Protein AF-A0A9E3U2Z9-F1 (afdb_monomer_lite)

Structure (mmCIF, N/CA/C/O backbone):
data_AF-A0A9E3U2Z9-F1
#
_entry.id   AF-A0A9E3U2Z9-F1
#
loop_
_atom_site.group_PDB
_atom_site.id
_atom_site.type_symbol
_atom_site.label_atom_id
_atom_site.label_alt_id
_atom_site.label_comp_id
_atom_site.label_asym_id
_atom_site.label_entity_id
_atom_site.label_seq_id
_atom_site.pdbx_PDB_ins_code
_atom_site.Cartn_x
_atom_site.Cartn_y
_atom_site.Cartn_z
_atom_site.occupancy
_atom_site.B_iso_or_equiv
_atom_site.auth_seq_id
_atom_site.auth_comp_id
_atom_site.auth_asym_id
_atom_site.auth_atom_id
_atom_site.pdbx_PDB_model_num
ATOM 1 N N . MET A 1 1 ? -38.774 64.100 8.178 1.00 38.41 1 MET A N 1
ATOM 2 C CA . MET A 1 1 ? -39.016 63.259 9.369 1.00 38.41 1 MET A CA 1
ATOM 3 C C . MET A 1 1 ? -38.523 61.863 9.041 1.00 38.41 1 MET A C 1
ATOM 5 O O . MET A 1 1 ? -38.818 61.377 7.957 1.00 38.41 1 MET A O 1
ATOM 9 N N . ASN A 1 2 ? -37.652 61.332 9.895 1.00 35.56 2 ASN A N 1
ATOM 10 C CA . ASN A 1 2 ? -36.709 60.256 9.591 1.00 35.56 2 ASN A CA 1
ATOM 11 C C . ASN A 1 2 ? -37.391 58.888 9.448 1.00 35.56 2 ASN A C 1
ATOM 13 O O . ASN A 1 2 ? -38.265 58.546 10.237 1.00 35.56 2 ASN A O 1
ATOM 17 N N . ILE A 1 3 ? -36.946 58.102 8.464 1.00 48.34 3 ILE A N 1
ATOM 18 C CA . ILE A 1 3 ? -37.301 56.688 8.312 1.00 48.34 3 ILE A CA 1
ATOM 19 C C . ILE A 1 3 ? -36.333 55.873 9.177 1.00 48.34 3 ILE A C 1
ATOM 21 O O . ILE A 1 3 ? -35.156 55.747 8.842 1.00 48.34 3 ILE A O 1
ATOM 25 N N . GLU A 1 4 ? -36.816 55.346 10.301 1.00 53.72 4 GLU A N 1
ATOM 26 C CA . GLU A 1 4 ? -36.076 54.386 11.124 1.00 53.72 4 GLU A CA 1
ATOM 27 C C . GLU A 1 4 ? -36.199 52.985 10.513 1.00 53.72 4 GLU A C 1
ATOM 29 O O . GLU A 1 4 ? -37.289 52.444 10.326 1.00 53.72 4 GLU A O 1
ATOM 34 N N . SER A 1 5 ? -35.057 52.399 10.162 1.00 52.06 5 SER A N 1
ATOM 35 C CA . SER A 1 5 ? -34.974 51.032 9.658 1.00 52.06 5 SER A CA 1
ATOM 36 C C . SER A 1 5 ? -35.019 50.050 10.833 1.00 52.06 5 SER A C 1
ATOM 38 O O . SER A 1 5 ? -34.096 49.977 11.642 1.00 52.06 5 SER A O 1
ATOM 40 N N . GLN A 1 6 ? -36.101 49.274 10.937 1.00 61.38 6 GLN A N 1
ATOM 41 C CA . GLN A 1 6 ? -36.229 48.188 11.913 1.00 61.38 6 GLN A CA 1
ATOM 42 C C . GLN A 1 6 ? -35.308 47.025 11.525 1.00 61.38 6 GLN A C 1
ATOM 44 O O . GLN A 1 6 ? -35.708 46.062 10.870 1.00 61.38 6 GLN A O 1
ATOM 49 N N . GLN A 1 7 ? -34.040 47.124 11.912 1.00 58.03 7 GLN A N 1
ATOM 50 C CA . GLN A 1 7 ? -33.040 46.098 11.663 1.00 58.03 7 GLN A CA 1
ATOM 51 C C . GLN A 1 7 ? -33.274 44.922 12.623 1.00 58.03 7 GLN A C 1
ATOM 53 O O . GLN A 1 7 ? -33.022 45.018 13.826 1.00 58.03 7 GLN A O 1
ATOM 58 N N . ALA A 1 8 ? -33.778 43.798 12.102 1.00 64.81 8 ALA A N 1
ATOM 59 C CA . ALA A 1 8 ? -33.937 42.564 12.868 1.00 64.81 8 ALA A CA 1
ATOM 60 C C . ALA A 1 8 ? -32.592 42.173 13.506 1.00 64.81 8 ALA A C 1
ATOM 62 O O . ALA A 1 8 ? -31.635 41.804 12.822 1.00 64.81 8 ALA A O 1
ATOM 63 N N . SER A 1 9 ? -32.488 42.312 14.830 1.00 74.31 9 SER A N 1
ATOM 64 C CA . SER A 1 9 ? -31.212 42.119 15.513 1.00 74.31 9 SER A CA 1
ATOM 65 C C . SER A 1 9 ? -30.887 40.631 15.664 1.00 74.31 9 SER A C 1
ATOM 67 O O . SER A 1 9 ? -31.756 39.805 15.952 1.00 74.31 9 SER A O 1
ATOM 69 N N . ARG A 1 10 ? -29.596 40.285 15.567 1.00 72.31 10 ARG A N 1
ATOM 70 C CA . ARG A 1 10 ? -29.067 38.930 15.837 1.00 72.31 10 ARG A CA 1
ATOM 71 C C . ARG A 1 10 ? -29.553 38.367 17.179 1.00 72.31 10 ARG A C 1
ATOM 73 O O . ARG A 1 10 ? -29.747 37.166 17.320 1.00 72.31 10 ARG A O 1
ATOM 80 N N . ARG A 1 11 ? -29.777 39.241 18.166 1.00 69.62 11 ARG A N 1
ATOM 81 C CA . ARG A 1 11 ? -30.279 38.884 19.498 1.00 69.62 11 ARG A CA 1
ATOM 82 C C . ARG A 1 11 ? -31.742 38.433 19.468 1.00 69.62 11 ARG A C 1
ATOM 84 O O . ARG A 1 11 ? -32.105 37.541 20.226 1.00 69.62 11 ARG A O 1
ATOM 91 N N . GLN A 1 12 ? -32.558 39.018 18.595 1.00 71.75 12 GLN A N 1
ATOM 92 C CA . GLN A 1 12 ? -33.942 38.597 18.383 1.00 71.75 12 GLN A CA 1
ATOM 93 C C . GLN A 1 12 ? -33.990 37.203 17.751 1.00 71.75 12 GLN A C 1
ATOM 95 O O . GLN A 1 12 ? -34.689 36.334 18.255 1.00 71.75 12 GLN A O 1
ATOM 100 N N . PHE A 1 13 ? -33.158 36.966 16.731 1.00 73.69 13 PHE A N 1
ATOM 101 C CA . PHE A 1 13 ? -33.021 35.652 16.101 1.00 73.69 13 PHE A CA 1
ATOM 102 C C . PHE A 1 13 ? -32.572 34.578 17.100 1.00 73.69 13 PHE A C 1
ATOM 104 O O . PHE A 1 13 ? -33.196 33.527 17.188 1.00 73.69 13 PHE A O 1
ATOM 111 N N . LEU A 1 14 ? -31.543 34.857 17.911 1.00 74.62 14 LEU A N 1
ATOM 112 C CA . LEU A 1 14 ? -31.084 33.921 18.942 1.00 74.62 14 LEU A CA 1
ATOM 113 C C . LEU A 1 14 ? -32.186 33.589 19.956 1.00 74.62 14 LEU A C 1
ATOM 115 O O . LEU A 1 14 ? -32.367 32.417 20.265 1.00 74.62 14 LEU A O 1
ATOM 119 N N . LYS A 1 15 ? -32.957 34.586 20.416 1.00 68.00 15 LYS A N 1
ATOM 120 C CA . LYS A 1 15 ? -34.090 34.361 21.330 1.00 68.00 15 LYS A CA 1
ATOM 121 C C . LYS A 1 15 ? -35.157 33.454 20.710 1.00 68.00 15 LYS A C 1
ATOM 123 O O . LYS A 1 15 ? -35.595 32.510 21.364 1.00 68.00 15 LYS A O 1
ATOM 128 N N . THR A 1 16 ? -35.536 33.708 19.458 1.00 66.81 16 THR A N 1
ATOM 129 C CA . THR A 1 16 ? -36.531 32.902 18.735 1.00 66.81 16 THR A CA 1
ATOM 130 C C . THR A 1 16 ? -36.044 31.471 18.482 1.00 66.81 16 THR A C 1
ATOM 132 O O . THR A 1 16 ? -36.805 30.522 18.664 1.00 66.81 16 THR A O 1
ATOM 135 N N . SER A 1 17 ? -34.767 31.287 18.135 1.00 61.19 17 SER A N 1
ATOM 136 C CA . SER A 1 17 ? -34.183 29.957 17.917 1.00 61.19 17 SER A CA 1
ATOM 137 C C . SER A 1 17 ? -34.068 29.146 19.213 1.00 61.19 17 SER A C 1
ATOM 139 O O . SER A 1 17 ? -34.291 27.938 19.199 1.00 61.19 17 SER A O 1
ATOM 141 N N . THR A 1 18 ? -33.787 29.788 20.354 1.00 59.28 18 THR A N 1
ATOM 142 C CA . THR A 1 18 ? -33.706 29.093 21.653 1.00 59.28 18 THR A CA 1
ATOM 143 C C . THR A 1 18 ? -35.057 28.611 22.178 1.00 59.28 18 THR A C 1
ATOM 145 O O . THR A 1 18 ? -35.114 27.572 22.830 1.00 59.28 18 THR A O 1
ATOM 148 N N . SER A 1 19 ? -36.158 29.306 21.874 1.00 57.47 19 SER A N 1
ATOM 149 C CA . SER A 1 19 ? -37.495 28.906 22.338 1.00 57.47 19 SER A CA 1
ATOM 150 C C . SER A 1 19 ? -38.041 27.651 21.647 1.00 57.47 19 SER A C 1
ATOM 152 O O . SER A 1 19 ? -38.870 26.960 22.231 1.00 57.47 19 SER A O 1
ATOM 154 N N . LEU A 1 20 ? -37.553 27.308 20.447 1.00 54.75 20 LEU A N 1
ATOM 155 C CA . LEU A 1 20 ? -37.957 26.080 19.747 1.00 54.75 20 LEU A CA 1
ATOM 156 C C . LEU A 1 20 ? -37.237 24.823 20.269 1.00 54.75 20 LEU A C 1
ATOM 158 O O . LEU A 1 20 ? -37.738 23.716 20.101 1.00 54.75 20 LEU A O 1
ATOM 162 N N . ALA A 1 21 ? -36.079 24.983 20.917 1.00 53.59 21 ALA A N 1
ATOM 163 C CA . ALA A 1 21 ? -35.277 23.864 21.410 1.00 53.59 21 ALA A CA 1
ATOM 164 C C . ALA A 1 21 ? -35.821 23.249 22.714 1.00 53.59 21 ALA A C 1
ATOM 166 O O . ALA A 1 21 ? -35.537 22.095 23.008 1.00 53.59 21 ALA A O 1
ATOM 167 N N . ALA A 1 22 ? -36.626 23.987 23.487 1.00 54.00 22 ALA A N 1
ATOM 168 C CA . ALA A 1 22 ? -37.128 23.520 24.783 1.00 54.00 22 ALA A CA 1
ATOM 169 C C . ALA A 1 22 ? -38.296 22.516 24.686 1.00 54.00 22 ALA A C 1
ATOM 171 O O . ALA A 1 22 ? -38.608 21.853 25.671 1.00 54.00 22 ALA A O 1
ATOM 172 N N . ALA A 1 23 ? -38.943 22.393 23.521 1.00 56.00 23 ALA A N 1
ATOM 173 C CA . ALA A 1 23 ? -40.099 21.511 23.321 1.00 56.00 23 ALA A CA 1
ATOM 174 C C . ALA A 1 23 ? -39.754 20.176 22.632 1.00 56.00 23 ALA A C 1
ATOM 176 O O . ALA A 1 23 ? -40.626 19.325 22.468 1.00 56.00 23 ALA A O 1
ATOM 177 N N . GLY A 1 24 ? -38.503 19.984 22.207 1.00 58.75 24 GLY A N 1
ATOM 178 C CA . GLY A 1 24 ? -38.090 18.835 21.411 1.00 58.75 24 GLY A CA 1
ATOM 179 C C . GLY A 1 24 ? -37.035 17.986 22.108 1.00 58.75 24 GLY A C 1
ATOM 180 O O . GLY A 1 24 ? -35.952 18.470 22.404 1.00 58.75 24 GLY A O 1
ATOM 181 N N . ALA A 1 25 ? -37.342 16.696 22.234 1.00 57.28 25 ALA A N 1
ATOM 182 C CA . ALA A 1 25 ? -36.399 15.592 22.407 1.00 57.28 25 ALA A CA 1
ATOM 183 C C . ALA A 1 25 ? -35.939 15.238 23.834 1.00 57.28 25 ALA A C 1
ATOM 185 O O . ALA A 1 25 ? -34.748 15.174 24.126 1.00 57.28 25 ALA A O 1
ATOM 186 N N . ALA A 1 26 ? -36.875 14.747 24.650 1.00 60.06 26 ALA A N 1
ATOM 187 C CA . ALA A 1 26 ? -36.586 13.538 25.426 1.00 60.06 26 ALA A CA 1
ATOM 188 C C . ALA A 1 26 ? -36.561 12.329 24.464 1.00 60.06 26 ALA A C 1
ATOM 190 O O . ALA A 1 26 ? -37.480 11.515 24.433 1.00 60.06 26 ALA A O 1
ATOM 191 N N . LEU A 1 27 ? -35.545 12.257 23.601 1.00 62.03 27 LEU A N 1
ATOM 192 C CA . LEU A 1 27 ? -35.277 11.068 22.796 1.00 62.03 27 LEU A CA 1
ATOM 193 C C . LEU A 1 27 ? -34.466 10.116 23.671 1.00 62.03 27 LEU A C 1
ATOM 195 O O . LEU A 1 27 ? -33.284 10.345 23.923 1.00 62.03 27 LEU A O 1
ATOM 199 N N . THR A 1 28 ? -35.100 9.049 24.150 1.00 64.12 28 THR A N 1
ATOM 200 C CA . THR A 1 28 ? -34.386 7.901 24.712 1.00 64.12 28 THR A CA 1
ATOM 201 C C . THR A 1 28 ? -33.598 7.247 23.582 1.00 64.12 28 THR A C 1
ATOM 203 O O . THR A 1 28 ? -34.129 6.428 22.832 1.00 64.12 28 THR A O 1
ATOM 206 N N . VAL A 1 29 ? -32.346 7.665 23.411 1.00 65.12 29 VAL A N 1
ATOM 207 C CA . VAL A 1 29 ? -31.417 7.039 22.471 1.00 65.12 29 VAL A CA 1
ATOM 208 C C . VAL A 1 29 ? -31.046 5.671 23.048 1.00 65.12 29 VAL A C 1
ATOM 210 O O . VAL A 1 29 ? -30.534 5.620 24.169 1.00 65.12 29 VAL A O 1
ATOM 213 N N . PRO A 1 30 ? -31.309 4.553 22.349 1.00 65.31 30 PRO A N 1
ATOM 214 C CA . PRO A 1 30 ? -30.864 3.247 22.813 1.00 65.31 30 PRO A CA 1
ATOM 215 C C . PRO A 1 30 ? -29.336 3.254 22.945 1.00 65.31 30 PRO A C 1
ATOM 217 O O . PRO A 1 30 ? -28.618 3.497 21.979 1.00 65.31 30 PRO A O 1
ATOM 220 N N . THR A 1 31 ? -28.831 2.988 24.150 1.00 65.69 31 THR A N 1
ATOM 221 C CA . THR A 1 31 ? -27.398 3.069 24.495 1.00 65.69 31 THR A CA 1
ATOM 222 C C . THR A 1 31 ? -26.570 1.891 23.976 1.00 65.69 31 THR A C 1
ATOM 224 O O . THR A 1 31 ? -25.360 1.864 24.167 1.00 65.69 31 THR A O 1
ATOM 227 N N . ASN A 1 32 ? -27.206 0.926 23.304 1.00 60.47 32 ASN A N 1
ATOM 228 C CA . ASN A 1 32 ? -26.588 -0.331 22.883 1.00 60.47 32 ASN A CA 1
ATOM 229 C C . ASN A 1 32 ? -26.708 -0.559 21.367 1.00 60.47 32 ASN A C 1
ATOM 231 O O . ASN A 1 32 ? -27.050 -1.652 20.923 1.00 60.47 32 ASN A O 1
ATOM 235 N N . VAL A 1 33 ? -26.407 0.460 20.559 1.00 58.53 33 VAL A N 1
ATOM 236 C CA . VAL A 1 33 ? -26.227 0.304 19.102 1.00 58.53 33 VAL A CA 1
ATOM 237 C C . VAL A 1 33 ? -24.771 -0.071 18.812 1.00 58.53 33 VAL A C 1
ATOM 239 O O . VAL A 1 33 ? -24.044 0.639 18.131 1.00 58.53 33 VAL A O 1
ATOM 242 N N . HIS A 1 34 ? -24.326 -1.204 19.350 1.00 58.47 34 HIS A N 1
ATOM 243 C CA . HIS A 1 34 ? -23.137 -1.881 18.835 1.00 58.47 34 HIS A CA 1
ATOM 244 C C . HIS A 1 34 ? -23.640 -2.955 17.874 1.00 58.47 34 HIS A C 1
ATOM 246 O O . HIS A 1 34 ? -23.680 -4.141 18.197 1.00 58.47 34 HIS A O 1
ATOM 252 N N . ALA A 1 35 ? -24.123 -2.520 16.705 1.00 59.62 35 ALA A N 1
ATOM 253 C CA . ALA A 1 35 ? -24.241 -3.433 15.575 1.00 59.62 35 ALA A CA 1
ATOM 254 C C . ALA A 1 35 ? -22.857 -4.059 15.348 1.00 59.62 35 ALA A C 1
ATOM 256 O O . ALA A 1 35 ? -21.852 -3.398 15.607 1.00 59.62 35 ALA A O 1
ATOM 257 N N . ALA A 1 36 ? -22.791 -5.312 14.898 1.00 64.75 36 ALA A N 1
ATOM 258 C CA . ALA A 1 36 ? -21.537 -5.913 14.455 1.00 64.75 36 ALA A CA 1
ATOM 259 C C . ALA A 1 36 ? -20.998 -5.083 13.276 1.00 64.75 36 ALA A C 1
ATOM 261 O O . ALA A 1 36 ? -21.374 -5.298 12.125 1.00 64.75 36 ALA A O 1
ATOM 262 N N . VAL A 1 37 ? -20.220 -4.048 13.586 1.00 70.81 37 VAL A N 1
ATOM 263 C CA . VAL A 1 37 ? -19.586 -3.175 12.609 1.00 70.81 37 VAL A CA 1
ATOM 264 C C . VAL A 1 37 ? -18.470 -3.995 11.986 1.00 70.81 37 VAL A C 1
ATOM 266 O O . VAL A 1 37 ? -17.668 -4.597 12.693 1.00 70.81 37 VAL A O 1
ATOM 269 N N . ASP A 1 38 ? -18.451 -4.060 10.657 1.00 80.56 38 ASP A N 1
ATOM 270 C CA . ASP A 1 38 ? -17.266 -4.513 9.940 1.00 80.56 38 ASP A CA 1
ATOM 271 C C . ASP A 1 38 ? -16.160 -3.493 10.210 1.00 80.56 38 ASP A C 1
ATOM 273 O O . ASP A 1 38 ? -16.138 -2.411 9.623 1.00 80.56 38 ASP A O 1
ATOM 277 N N . GLU A 1 39 ? -15.284 -3.814 11.157 1.00 88.38 39 GLU A N 1
ATOM 278 C CA . GLU A 1 39 ? -14.190 -2.935 11.561 1.00 88.38 39 GLU A CA 1
ATOM 279 C C . GLU A 1 39 ? -13.022 -2.967 10.545 1.00 88.38 39 GLU A C 1
ATOM 281 O O . GLU A 1 39 ? -11.990 -2.330 10.739 1.00 88.38 39 GLU A O 1
ATOM 286 N N . THR A 1 40 ? -13.171 -3.673 9.413 1.00 94.44 40 THR A N 1
ATOM 287 C CA . THR A 1 40 ? -12.131 -3.771 8.383 1.00 94.44 40 THR A CA 1
ATOM 288 C C . THR A 1 40 ? -11.741 -2.401 7.823 1.00 94.44 40 THR A C 1
ATOM 290 O O . THR A 1 40 ? -12.522 -1.722 7.149 1.00 94.44 40 THR A O 1
ATOM 293 N N . ILE A 1 41 ? -10.466 -2.045 7.981 1.00 95.88 41 ILE A N 1
ATOM 294 C CA . ILE A 1 41 ? -9.869 -0.868 7.350 1.00 95.88 41 ILE A CA 1
ATOM 295 C C . ILE A 1 41 ? -9.445 -1.247 5.930 1.00 95.88 41 ILE A C 1
ATOM 297 O O . ILE A 1 41 ? -8.480 -1.982 5.715 1.00 95.88 41 ILE A O 1
ATOM 301 N N . LYS A 1 42 ? -10.165 -0.734 4.933 1.00 97.12 42 LYS A N 1
ATOM 302 C CA . LYS A 1 42 ? -9.877 -0.985 3.514 1.00 97.12 42 LYS A CA 1
ATOM 303 C C . LYS A 1 42 ? -8.753 -0.072 3.030 1.00 97.12 42 LYS A C 1
ATOM 305 O O . LYS A 1 42 ? -8.913 1.144 2.971 1.00 97.12 42 LYS A O 1
ATOM 310 N N . VAL A 1 43 ? -7.632 -0.669 2.648 1.00 97.38 43 VAL A N 1
ATOM 311 C CA . VAL A 1 43 ? -6.439 0.020 2.147 1.00 97.38 43 VAL A CA 1
ATOM 312 C C . VAL A 1 43 ? -6.348 -0.163 0.633 1.00 97.38 43 VAL A C 1
ATOM 314 O O . VAL A 1 43 ? -6.480 -1.276 0.127 1.00 97.38 43 VAL A O 1
ATOM 317 N N . GLY A 1 44 ? -6.111 0.927 -0.095 1.00 97.88 44 GLY A N 1
ATOM 318 C CA . GLY A 1 44 ? -5.768 0.909 -1.517 1.00 97.88 44 GLY A CA 1
ATOM 319 C C . GLY A 1 44 ? -4.363 1.467 -1.736 1.00 97.88 44 GLY A C 1
ATOM 320 O O . GLY A 1 44 ? -3.980 2.431 -1.074 1.00 97.88 44 GLY A O 1
ATOM 321 N N . LEU A 1 45 ? -3.600 0.876 -2.657 1.00 98.38 45 LEU A N 1
ATOM 322 C CA . LEU A 1 45 ? -2.240 1.307 -2.995 1.00 98.38 45 LEU A CA 1
ATOM 323 C C . LEU A 1 45 ? -2.161 1.799 -4.448 1.00 98.38 45 LEU A C 1
ATOM 325 O O . LEU A 1 45 ? -2.463 1.051 -5.372 1.00 98.38 45 LEU A O 1
ATOM 329 N N . ILE A 1 46 ? -1.691 3.033 -4.655 1.00 98.06 46 ILE A N 1
ATOM 330 C CA . ILE A 1 46 ? -1.324 3.573 -5.974 1.00 98.06 46 ILE A CA 1
ATOM 331 C C . ILE A 1 46 ? 0.180 3.851 -5.975 1.00 98.06 46 ILE A C 1
ATOM 333 O O . ILE A 1 46 ? 0.677 4.587 -5.123 1.00 98.06 46 ILE A O 1
ATOM 337 N N . GLY A 1 47 ? 0.897 3.271 -6.937 1.00 98.12 47 GLY A N 1
ATOM 338 C CA . GLY A 1 47 ? 2.357 3.304 -7.010 1.00 98.12 47 GLY A CA 1
ATOM 339 C C . GLY A 1 47 ? 2.987 2.137 -6.249 1.00 98.12 47 GLY A C 1
ATOM 340 O O . GLY A 1 47 ? 3.300 2.230 -5.065 1.00 98.12 47 GLY A O 1
ATOM 341 N N . CYS A 1 48 ? 3.244 1.048 -6.961 1.00 98.38 48 CYS A N 1
ATOM 342 C CA . CYS A 1 48 ? 3.756 -0.234 -6.479 1.00 98.38 48 CYS A CA 1
ATOM 343 C C . CYS A 1 48 ? 5.298 -0.313 -6.492 1.00 98.38 48 CYS A C 1
ATOM 345 O O . CYS A 1 48 ? 5.889 -1.385 -6.571 1.00 98.38 48 CYS A O 1
ATOM 347 N N . GLY A 1 49 ? 5.984 0.830 -6.403 1.00 97.44 49 GLY A N 1
ATOM 348 C CA . GLY A 1 49 ? 7.440 0.885 -6.235 1.00 97.44 49 GLY A CA 1
ATOM 349 C C . GLY A 1 49 ? 7.898 0.530 -4.811 1.00 97.44 49 GLY A C 1
ATOM 350 O O . GLY A 1 49 ? 7.093 0.210 -3.934 1.00 97.44 49 GLY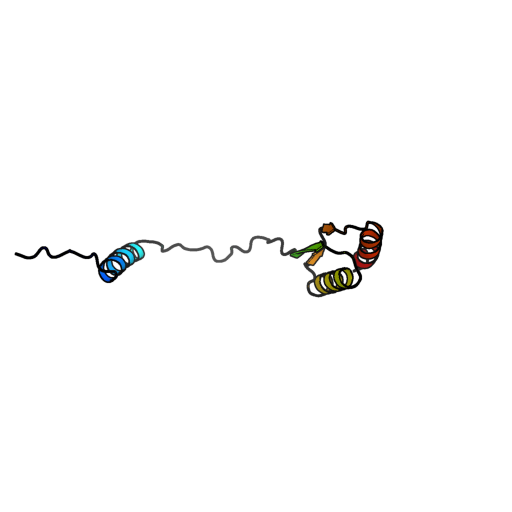 A O 1
ATOM 351 N N . GLY A 1 50 ? 9.202 0.654 -4.535 1.00 97.75 50 GLY A N 1
ATOM 352 C CA . GLY A 1 50 ? 9.778 0.272 -3.234 1.00 97.75 50 GLY A CA 1
ATOM 353 C C . GLY A 1 50 ? 9.164 1.003 -2.033 1.00 97.75 50 GLY A C 1
ATOM 354 O O . GLY A 1 50 ? 8.855 0.380 -1.020 1.00 97.75 50 GLY A O 1
ATOM 355 N N . ARG A 1 51 ? 8.908 2.314 -2.157 1.00 97.44 51 ARG A N 1
ATOM 356 C CA . ARG A 1 51 ? 8.277 3.096 -1.077 1.00 97.44 51 ARG A CA 1
ATOM 357 C C . ARG A 1 51 ? 6.803 2.746 -0.886 1.00 97.44 51 ARG A C 1
ATOM 359 O O . ARG A 1 51 ? 6.380 2.598 0.251 1.00 97.44 51 ARG A O 1
ATOM 366 N N . GLY A 1 52 ? 6.040 2.595 -1.970 1.00 97.81 52 GLY A N 1
ATOM 367 C CA . GLY A 1 52 ? 4.615 2.261 -1.890 1.00 97.81 52 GLY A CA 1
ATOM 368 C C . GLY A 1 52 ? 4.380 0.869 -1.308 1.00 97.81 52 GLY A C 1
ATOM 369 O O . GLY A 1 52 ? 3.563 0.705 -0.407 1.00 97.81 52 GLY A O 1
ATOM 370 N N . THR A 1 53 ? 5.191 -0.107 -1.723 1.00 98.12 53 THR A N 1
ATOM 371 C CA . THR A 1 53 ? 5.188 -1.460 -1.147 1.00 98.12 53 THR A CA 1
ATOM 372 C C . THR A 1 53 ? 5.533 -1.430 0.344 1.00 98.12 53 THR A C 1
ATOM 374 O O . THR A 1 53 ? 4.833 -2.034 1.150 1.00 98.12 53 THR A O 1
ATOM 377 N N . GLY A 1 54 ? 6.573 -0.683 0.738 1.00 98.12 54 GLY A N 1
ATOM 378 C CA . GLY A 1 54 ? 6.937 -0.513 2.148 1.00 98.12 54 GLY A CA 1
ATOM 379 C C . GLY A 1 54 ? 5.832 0.155 2.973 1.00 98.12 54 GLY A C 1
ATOM 380 O O . GLY A 1 54 ? 5.511 -0.314 4.062 1.00 98.12 54 GLY A O 1
ATOM 381 N N . ALA A 1 55 ? 5.195 1.194 2.434 1.00 98.19 55 ALA A N 1
ATOM 382 C CA . ALA A 1 55 ? 4.095 1.885 3.097 1.00 98.19 55 ALA A CA 1
ATOM 383 C C . ALA A 1 55 ? 2.876 0.970 3.292 1.00 98.19 55 ALA A C 1
ATOM 385 O O . ALA A 1 55 ? 2.320 0.921 4.388 1.00 98.19 55 ALA A O 1
ATOM 386 N N . ALA A 1 56 ? 2.4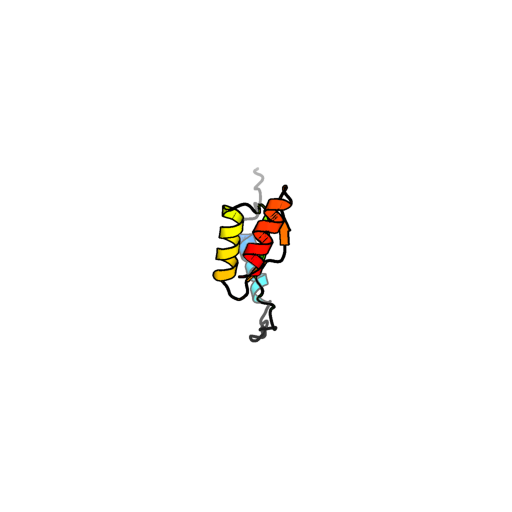94 0.198 2.270 1.00 98.12 56 ALA A N 1
ATOM 387 C CA . ALA A 1 56 ? 1.407 -0.772 2.383 1.00 98.12 56 ALA A CA 1
ATOM 388 C C . ALA A 1 56 ? 1.726 -1.865 3.413 1.00 98.12 56 ALA A C 1
ATOM 390 O O . ALA A 1 56 ? 0.886 -2.173 4.253 1.00 98.12 56 ALA A O 1
ATOM 391 N N . ALA A 1 57 ? 2.957 -2.384 3.424 1.00 98.00 57 ALA A N 1
ATOM 392 C CA . ALA A 1 57 ? 3.421 -3.328 4.438 1.00 98.00 57 ALA A CA 1
ATOM 393 C C . ALA A 1 57 ? 3.307 -2.760 5.864 1.00 98.00 57 ALA A C 1
ATOM 395 O O . ALA A 1 57 ? 2.825 -3.432 6.773 1.00 98.00 57 ALA A O 1
ATOM 396 N N . GLN A 1 58 ? 3.719 -1.508 6.070 1.00 97.88 58 GLN A N 1
ATOM 397 C CA . GLN A 1 58 ? 3.596 -0.847 7.369 1.00 97.88 58 GLN A CA 1
ATOM 398 C C . GLN A 1 58 ? 2.132 -0.652 7.776 1.00 97.88 58 GLN A C 1
ATOM 400 O O . GLN A 1 58 ? 1.803 -0.894 8.934 1.00 97.88 58 GLN A O 1
ATOM 405 N N . ALA A 1 59 ? 1.258 -0.266 6.841 1.00 97.19 59 ALA A N 1
ATOM 406 C CA . ALA A 1 59 ? -0.170 -0.097 7.102 1.00 97.19 59 ALA A CA 1
ATOM 407 C C . ALA A 1 59 ? -0.842 -1.420 7.504 1.00 97.19 59 ALA A C 1
ATOM 409 O O . ALA A 1 59 ? -1.553 -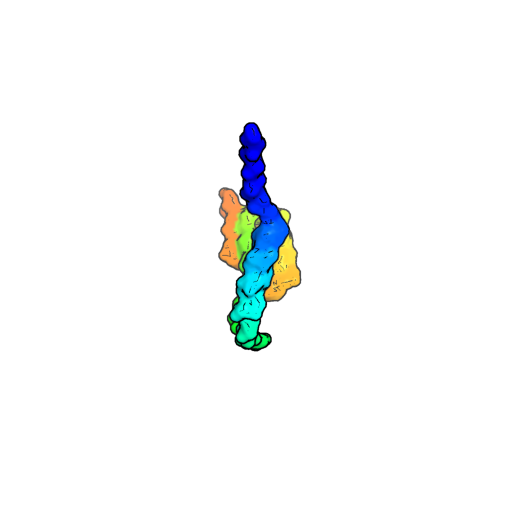1.461 8.504 1.00 97.19 59 ALA A O 1
ATOM 410 N N . LEU A 1 60 ? -0.561 -2.508 6.778 1.00 96.94 60 LEU A N 1
ATOM 411 C CA . LEU A 1 60 ? -1.086 -3.843 7.089 1.00 96.94 60 LEU A CA 1
ATOM 412 C C . LEU A 1 60 ? -0.568 -4.382 8.426 1.00 96.94 60 LEU A C 1
ATOM 414 O O . LEU A 1 60 ? -1.283 -5.080 9.135 1.00 96.94 60 LEU A O 1
ATOM 418 N N . LYS A 1 61 ? 0.667 -4.034 8.798 1.00 96.94 61 LYS A N 1
ATOM 419 C CA . LYS A 1 61 ? 1.249 -4.424 10.085 1.00 96.94 61 LYS A CA 1
ATOM 420 C C . LYS A 1 61 ? 0.725 -3.595 11.262 1.00 96.94 61 LYS A C 1
ATOM 422 O O . LYS A 1 61 ? 0.714 -4.089 12.388 1.00 96.94 61 LYS A O 1
ATOM 427 N N . ALA A 1 62 ? 0.358 -2.337 11.028 1.00 97.12 62 ALA A N 1
ATOM 428 C CA . ALA A 1 62 ? -0.071 -1.421 12.081 1.00 97.12 62 ALA A CA 1
ATOM 429 C C . ALA A 1 62 ? -1.415 -1.826 12.700 1.00 97.12 62 ALA A C 1
ATOM 431 O O . ALA A 1 62 ? -1.612 -1.611 13.894 1.00 97.12 62 ALA A O 1
ATOM 432 N N . ASP A 1 63 ? -2.304 -2.438 11.912 1.00 95.62 63 ASP A N 1
ATOM 433 C CA . ASP A 1 63 ? -3.630 -2.843 12.366 1.00 95.62 63 ASP A CA 1
ATOM 434 C C . ASP A 1 63 ? -4.028 -4.217 11.807 1.00 95.62 63 ASP A C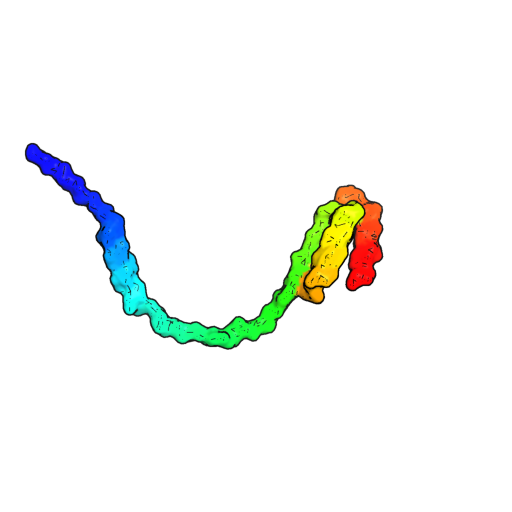 1
ATOM 436 O O . ASP A 1 63 ? -3.999 -4.455 10.600 1.00 95.62 63 ASP A O 1
ATOM 440 N N . LYS A 1 64 ? -4.471 -5.125 12.686 1.00 94.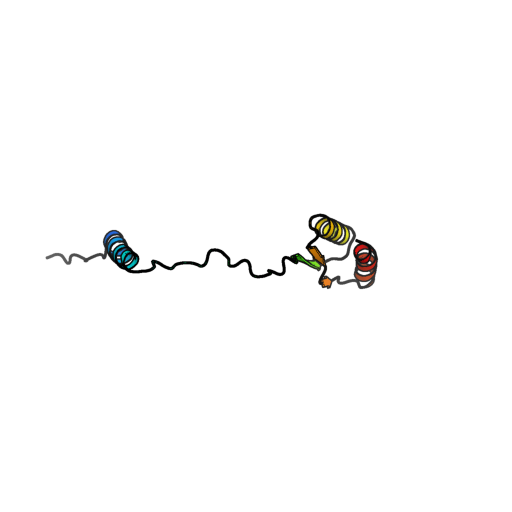19 64 LYS A N 1
ATOM 441 C CA . LYS A 1 64 ? -4.930 -6.472 12.305 1.00 94.19 64 LYS A CA 1
ATOM 442 C C . LYS A 1 64 ? -6.195 -6.461 11.449 1.00 94.19 64 LYS A C 1
ATOM 444 O O . LYS A 1 64 ? -6.506 -7.477 10.824 1.00 94.19 64 LYS A O 1
ATOM 449 N N . GLN A 1 65 ? -6.939 -5.363 11.440 1.00 95.62 65 GLN A N 1
ATOM 450 C CA . GLN A 1 65 ? -8.154 -5.169 10.659 1.00 95.62 65 GLN A CA 1
ATOM 451 C C . GLN A 1 65 ? -7.871 -4.480 9.318 1.00 95.62 65 GLN A C 1
ATOM 453 O O . GLN A 1 65 ? -8.762 -4.402 8.474 1.00 95.62 65 GLN A O 1
ATOM 458 N N . ALA A 1 66 ? -6.634 -4.035 9.064 1.00 96.88 66 ALA A N 1
ATOM 459 C CA . ALA A 1 66 ? -6.252 -3.498 7.766 1.00 96.88 66 ALA A CA 1
ATOM 460 C C . ALA A 1 66 ? -6.231 -4.596 6.694 1.00 96.88 66 ALA A C 1
ATOM 462 O O . ALA A 1 66 ? -5.663 -5.677 6.873 1.00 96.88 66 ALA A O 1
ATOM 463 N N . ARG A 1 67 ? -6.863 -4.325 5.551 1.00 96.56 67 ARG A N 1
ATOM 464 C CA . ARG A 1 67 ? -6.891 -5.213 4.385 1.00 96.56 67 ARG A CA 1
ATOM 465 C C . ARG A 1 67 ? -6.584 -4.418 3.132 1.00 96.56 67 ARG A C 1
ATOM 467 O O . ARG A 1 67 ? -7.252 -3.427 2.845 1.00 96.56 67 ARG A O 1
ATOM 474 N N . LEU A 1 68 ? -5.597 -4.873 2.368 1.00 97.25 68 LEU A N 1
ATOM 475 C CA . LEU A 1 68 ? -5.304 -4.328 1.050 1.00 97.25 68 LEU A CA 1
ATOM 476 C C . LEU A 1 68 ? -6.347 -4.864 0.067 1.00 97.25 68 LEU A C 1
ATOM 478 O O . LEU A 1 68 ? -6.401 -6.065 -0.180 1.00 97.25 68 LEU A O 1
ATOM 482 N N . VAL A 1 69 ? -7.195 -3.980 -0.455 1.00 97.62 69 VAL A N 1
ATOM 483 C CA . VAL A 1 69 ? -8.327 -4.355 -1.322 1.00 97.62 69 VAL A CA 1
ATOM 484 C C . VAL A 1 69 ? -8.121 -3.971 -2.784 1.00 97.62 69 VAL A C 1
ATOM 486 O O . VAL A 1 69 ? -8.834 -4.469 -3.649 1.00 97.62 69 VAL A O 1
ATOM 489 N N . ALA A 1 70 ? -7.166 -3.086 -3.070 1.00 98.12 70 ALA A N 1
ATOM 490 C CA . ALA A 1 70 ? -6.849 -2.652 -4.424 1.00 98.12 70 ALA A CA 1
ATOM 491 C C . ALA A 1 70 ? -5.385 -2.214 -4.540 1.00 98.12 70 ALA A C 1
ATOM 493 O O . ALA A 1 70 ? -4.818 -1.637 -3.607 1.00 98.12 70 ALA A O 1
ATOM 494 N N . MET A 1 71 ? -4.798 -2.449 -5.711 1.00 98.38 71 MET A N 1
ATOM 495 C CA . MET A 1 71 ? -3.457 -2.002 -6.081 1.00 98.38 71 MET A CA 1
ATOM 496 C C . MET A 1 71 ? -3.469 -1.471 -7.515 1.00 98.38 71 MET A C 1
ATOM 498 O O . MET A 1 71 ? -4.200 -1.990 -8.356 1.00 98.38 71 MET A O 1
ATOM 502 N N . GLY A 1 72 ? -2.654 -0.456 -7.794 1.00 98.31 72 GLY A N 1
ATOM 503 C CA . GLY A 1 72 ? -2.479 0.089 -9.136 1.00 98.31 72 GLY A CA 1
ATOM 504 C C . GLY A 1 72 ? -1.076 0.648 -9.355 1.00 98.31 72 GLY A C 1
ATOM 505 O O . GLY A 1 72 ? -0.508 1.311 -8.485 1.00 98.31 72 GLY A O 1
ATOM 506 N N . ASP A 1 73 ? -0.522 0.397 -10.536 1.00 98.38 73 ASP A N 1
ATOM 507 C CA . ASP A 1 73 ? 0.711 1.002 -11.040 1.00 98.38 73 ASP A CA 1
ATOM 508 C C . ASP A 1 73 ? 0.613 1.137 -12.566 1.00 98.38 73 ASP A C 1
ATOM 510 O O . ASP A 1 73 ? -0.138 0.405 -13.207 1.00 98.38 73 ASP A O 1
ATOM 514 N N . ALA A 1 74 ? 1.355 2.079 -13.148 1.00 98.06 74 ALA A N 1
ATOM 515 C CA . ALA A 1 74 ? 1.445 2.220 -14.601 1.00 98.06 74 ALA A CA 1
ATOM 516 C C . ALA A 1 74 ? 2.276 1.094 -15.243 1.00 98.06 74 ALA A C 1
ATOM 518 O O . ALA A 1 74 ? 2.184 0.874 -16.449 1.00 98.06 74 ALA A O 1
ATOM 519 N N . PHE A 1 75 ? 3.094 0.404 -14.445 1.00 97.81 75 PHE A N 1
ATOM 520 C CA . PHE A 1 75 ? 3.964 -0.678 -14.878 1.00 97.81 75 PHE A CA 1
ATOM 521 C C . PHE A 1 75 ? 3.554 -1.994 -14.200 1.00 97.81 75 PHE A C 1
ATOM 523 O O . PHE A 1 75 ? 3.636 -2.138 -12.977 1.00 97.81 75 PHE A O 1
ATOM 530 N N . GLU A 1 76 ? 3.110 -2.958 -15.008 1.00 98.06 76 GLU A N 1
ATOM 531 C CA . GLU A 1 76 ? 2.592 -4.256 -14.549 1.00 98.06 76 GLU A CA 1
ATOM 532 C C . GLU A 1 76 ? 3.626 -5.055 -13.740 1.00 98.06 76 GLU A C 1
ATOM 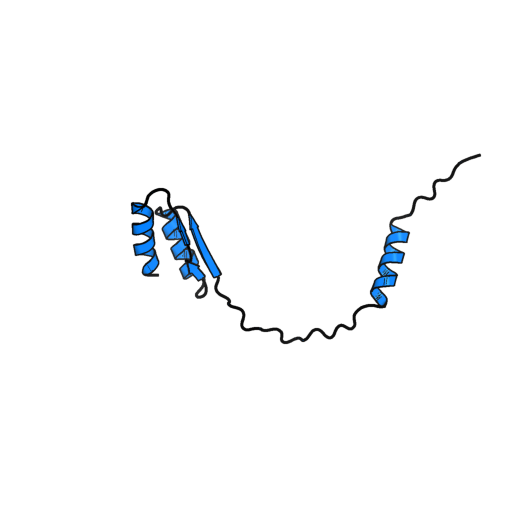534 O O . GLU A 1 76 ? 3.300 -5.653 -12.718 1.00 98.06 76 GLU A O 1
ATOM 539 N N . ASP A 1 77 ? 4.897 -5.027 -14.144 1.00 98.19 77 ASP A N 1
ATOM 540 C CA . ASP A 1 77 ? 5.994 -5.706 -13.447 1.00 98.19 77 ASP A CA 1
ATOM 541 C C . ASP A 1 77 ? 6.127 -5.235 -11.991 1.00 98.19 77 ASP A C 1
ATOM 543 O O . ASP A 1 77 ? 6.285 -6.049 -11.079 1.00 98.19 77 ASP A O 1
ATOM 547 N N . ARG A 1 78 ? 5.988 -3.927 -11.744 1.00 98.12 78 ARG A N 1
ATOM 548 C CA . ARG A 1 78 ? 6.020 -3.355 -10.389 1.00 98.12 78 ARG A CA 1
ATOM 549 C C . ARG A 1 78 ? 4.813 -3.779 -9.570 1.00 98.12 78 ARG A C 1
ATOM 551 O O . ARG A 1 78 ? 4.968 -4.103 -8.392 1.00 98.12 78 ARG A O 1
ATOM 558 N N . LEU A 1 79 ? 3.630 -3.797 -10.185 1.00 98.31 79 LEU A N 1
ATOM 559 C CA . LEU A 1 79 ? 2.404 -4.261 -9.539 1.00 98.31 79 LEU A CA 1
ATOM 560 C C . LEU A 1 79 ? 2.555 -5.715 -9.084 1.00 98.31 79 LEU A C 1
ATOM 562 O O . LEU A 1 79 ? 2.336 -6.004 -7.909 1.00 98.31 79 LEU A O 1
ATOM 566 N N . GLN A 1 80 ? 3.011 -6.603 -9.968 1.00 98.19 80 GLN A N 1
ATOM 567 C CA . GLN A 1 80 ? 3.201 -8.025 -9.669 1.00 98.19 80 GLN A CA 1
ATOM 568 C C . GLN A 1 80 ? 4.270 -8.264 -8.594 1.00 98.19 80 GLN A C 1
ATOM 570 O O . GLN A 1 80 ? 4.055 -9.043 -7.662 1.00 98.19 80 GLN A O 1
ATOM 575 N N . LEU A 1 81 ? 5.408 -7.563 -8.667 1.00 97.81 81 LEU A N 1
ATOM 576 C CA . LEU A 1 81 ? 6.467 -7.654 -7.654 1.00 97.81 81 LEU A CA 1
ATOM 577 C C . LEU A 1 81 ? 5.986 -7.191 -6.271 1.00 97.81 81 LEU A C 1
ATOM 579 O O . LEU A 1 81 ? 6.263 -7.842 -5.256 1.00 97.81 81 LEU A O 1
ATOM 583 N N . SER A 1 82 ? 5.258 -6.073 -6.224 1.00 98.00 82 SER A N 1
ATOM 584 C CA . SER A 1 82 ? 4.684 -5.534 -4.989 1.00 98.00 82 SER A CA 1
ATOM 585 C C . SER A 1 82 ? 3.628 -6.473 -4.417 1.00 98.00 82 SER A C 1
ATOM 587 O O . SER A 1 82 ? 3.701 -6.825 -3.240 1.00 98.00 82 SER A O 1
ATOM 589 N N . LEU A 1 83 ? 2.713 -6.962 -5.260 1.00 97.94 83 LEU A N 1
ATOM 590 C CA . LEU A 1 83 ? 1.674 -7.909 -4.872 1.00 97.94 83 LEU A CA 1
ATOM 591 C C . LEU A 1 83 ? 2.286 -9.184 -4.290 1.00 97.94 83 LEU A C 1
ATOM 593 O O . LEU A 1 83 ? 1.905 -9.584 -3.197 1.00 97.94 83 LEU A O 1
ATOM 597 N N . GLY A 1 84 ? 3.291 -9.770 -4.947 1.00 97.44 84 GLY A N 1
ATOM 598 C CA . GLY A 1 84 ? 3.982 -10.952 -4.428 1.00 97.44 84 GLY A CA 1
ATOM 599 C C . GLY A 1 84 ? 4.714 -10.703 -3.105 1.00 97.44 84 GLY A C 1
ATOM 600 O O . GLY A 1 84 ? 4.885 -11.619 -2.302 1.00 97.44 84 GLY A O 1
ATOM 601 N N . SER A 1 85 ? 5.152 -9.469 -2.847 1.00 96.31 85 SER A N 1
ATOM 602 C CA . SER A 1 85 ? 5.769 -9.086 -1.570 1.00 96.31 85 SER A CA 1
ATOM 603 C C . SER A 1 85 ? 4.731 -8.897 -0.460 1.00 96.31 85 SER A C 1
ATOM 605 O O . SER A 1 85 ? 4.977 -9.301 0.676 1.00 96.31 85 SER A O 1
ATOM 607 N N . LEU A 1 86 ? 3.578 -8.307 -0.786 1.00 96.75 86 LEU A N 1
ATOM 608 C CA . LEU A 1 86 ? 2.506 -7.974 0.156 1.00 96.75 86 LEU A CA 1
ATOM 609 C C . LEU A 1 86 ? 1.557 -9.140 0.432 1.00 96.75 86 LEU A C 1
ATOM 611 O O . LEU A 1 86 ? 1.011 -9.213 1.523 1.00 96.75 86 LEU A O 1
ATOM 615 N N . SER A 1 87 ? 1.407 -10.093 -0.488 1.00 92.38 87 SER A N 1
ATOM 616 C CA . SER A 1 87 ? 0.577 -11.291 -0.299 1.00 92.38 87 SER A CA 1
ATOM 617 C C . SER A 1 87 ? 1.123 -12.257 0.761 1.00 92.38 87 SER A C 1
ATOM 619 O O . SER A 1 87 ? 0.498 -13.275 1.044 1.00 92.38 87 SER A O 1
ATOM 621 N N . ARG A 1 88 ? 2.325 -11.984 1.284 1.00 83.44 88 ARG A N 1
ATOM 622 C CA . ARG A 1 88 ? 2.981 -12.730 2.367 1.00 83.44 88 ARG A CA 1
ATOM 623 C C . ARG A 1 88 ? 2.899 -12.031 3.729 1.00 83.44 88 ARG A C 1
ATOM 625 O O . ARG A 1 88 ? 3.393 -12.605 4.697 1.00 83.44 88 ARG A O 1
ATOM 632 N N . GLN A 1 89 ? 2.369 -10.807 3.782 1.00 78.25 89 GLN A N 1
ATOM 633 C CA . GLN A 1 89 ? 2.065 -10.101 5.035 1.00 78.25 89 GLN A CA 1
ATOM 634 C C . GLN A 1 89 ? 0.834 -10.727 5.686 1.00 78.25 89 GLN A C 1
ATOM 636 O O . GLN A 1 89 ? 0.853 -10.860 6.927 1.00 78.25 89 GLN A O 1
#

Sequence (89 aa):
MNIESQQASRRQFLKTSTSLAAAGAALTVPTNVHAAVDETIKVGLIGCGGRGTGAAAQALKADKQARLVAMGDAFEDRLQLSLGSLSRQ

pLDDT: mean 81.51, std 18.6, range [35.56, 98.38]

Radius of gyration: 28.15 Å; chains: 1; bounding box: 50×76×40 Å

Foldseek 3Di:
DDDDDPPPDPVNVVVVVVVVVVVDDPPPDPPPPPDVDLPADEDEFEDLDPVRLVVLQCQCVVDVRYDDDYYDYPDVVSRVVSCVSNVVD

Secondary structure (DSSP, 8-state):
---------HHHHHHHHHHHHTTS------S---------EEEEEE--SHHHHHHHHHHHHH-TTEEEEEEE-SSHHHHHHHHHHHTT-

=== Feature glossary ===
The features interleaved in this record are:

— What the protein is —

Sequence gives the chain of amino acids in standard one-letter code (A=alanine, C=cysteine, …, Y=tyrosine), read N→C. It is the only feature that is directly encoded by the gene; all structural features are derived from the folded form of this sequence.

Database cross-references. InterPro integrates a dozen domain/family signature databases into unified entries with residue-range hits. GO terms attach function/process/location labels with evidence codes. CATH codes position the fold in a four-level structural taxonomy. Organism is the NCBI-taxonomy species name.

— Where its atoms are —

Atomic coordinates in PDBx/mmCIF format — the same representation the Protein Data Bank distributes. Each line of the _atom_site loop places one backbone atom in Cartesian space (units: ångströms, origin: arbitrary).

The six renders are orthographic views along the three Cartesian axes in both directions. Representation (cartoon, sticks, or surface) and color scheme (sequence-rainbow or by-chain) vary across proteins so the training set covers all the common visualization conventions.

— Local backbone conformation —

Eight-state secondary structure (DSSP): H is the canonical α-helix, G the tighter 3₁₀-helix, I the wider π-helix; E/B are β-structure, T and S are turns and bends, and '-' is everything else. DSSP derives these from the pattern of main-chain N–H···O=C hydrogen bonds, not from the sequence.

P-SEA three-state annotation labels each residue as helix, strand, or coil based purely on the geometry of the Cα trace. It serves as a fallback when the full backbone (and thus DSSP) is unavailable.

The φ/ψ torsion pair specifies the backbone conformation at each residue. φ rotates about the N–Cα bond, ψ about the Cα–C bond. Steric clashes forbid most of the (φ, ψ) plane — the allowed regions (α-helix basin, β-sheet basin, left-handed helix) are the Ramachandran-allowed regions.

— Global shape and packing —

The geometric summary reports three shape descriptors. Rg (radius of gyration) measures how spread out the Cα atoms are about their centre of mass; compact globular proteins have small Rg, elongated or unfolded ones large. Cα contacts (<8 Å, |i−j|>4) count long-range residue pairs in spatial proximity — high for tightly packed folds, near zero for rods or random coil. The bounding-box extents give the protein's footprint along x, y, z in Å.

Solvent-accessible surface area (SASA) is the area in Å² traced out by the centre of a 1.4 Å probe sphere (a water molecule) rolled over the protein's van der Waals surface (Shrake–Rupley / Lee–Richards construction). Buried residues have near-zero SASA; fully exposed residues can exceed 200 Å². The total SASA scales roughly with the number of surface residues.

The contact map is a binary N×N matrix image: pixel (i, j) is dark where Cα_i and Cα_j are within 8 Å and |i−j|>4. Because the |i−j|>4 filter removes local helical contacts, off-diagonal stripes parallel to the main diagonal indicate parallel β-sheets; stripes perpendicular to it indicate antiparallel β-sheets. The Ramachandran plot scatters every residue's (φ, ψ) pair against the sterically allowed regions. The PAE heatmap renders the predicted-aligned-error matrix.

— Structural neighborhood —

3Di is Foldseek's structural alphabet. Each residue is assigned one of twenty discrete states based on how its Cα sits relative to its spatial (not sequential) neighbors. Aligning 3Di strings finds structural homologs roughly as well as full 3D superposition, but orders of magnitude faster.

Nearest PDB neighbors are the top structural matches found by Foldseek when searching this structure against the entire Protein Data Bank. Each hit reports a TM-score (0 to 1; >0.5 almost always implies the same fold) and an E-value. These are *structural* homologs — they may share no detectable sequence similarity.

— Confidence and disorder —

For AlphaFold models, the B-factor field carries pLDDT — the model's own estimate of local accuracy on a 0–100 scale. Regions with pLDDT<50 should be treated as essentially unmodeled; they often correspond to intrinsically disordered segments.

Crystallographic B-factors measure how much each atom's electron density is smeared out, in Å². They rise in mobile loops and surface residues and fall in the buried interior. In AlphaFold models this column is repurposed to hold pLDDT instead.

Predicted aligned error is AlphaFold's pairwise confidence. Unlike pLDDT (per-residue), PAE is per-residue-pair and captures whether two parts of the structure are correctly placed relative to each other. Units are ångströms of expected positional error.